Protein AF-A0A1J8RG02-F1 (afdb_monomer)

Radius of gyration: 15.43 Å; Cα contacts (8 Å, |Δi|>4): 104; chains: 1; bounding box: 36×16×50 Å

Foldseek 3Di:
DDPFDKDKDFDFKDAPADDDPVCPFDWDKDWDDDPVDIDIADTFTADPRRMGGRRDIDIGTRDPDD

Solvent-accessible surface area (backbone atoms only — not comparable to full-atom values): 4363 Å² total; per-residue (Å²): 134,88,80,67,57,67,50,79,45,76,45,52,68,50,67,78,49,89,68,59,85,90,46,76,78,40,73,46,63,55,78,52,77,55,101,88,50,76,50,66,57,73,76,42,58,45,44,96,82,28,31,36,77,62,74,40,76,48,78,47,68,56,69,78,79,132

Organism: NCBI:txid180088

Secondary structure (DSSP, 8-state):
-----EEEEEEEEE-S----GGGPSPEE--EEEETTEEEEPPPEEPPTTS-EEEEEEEEEE-PPP-

Nearest PDB structures (foldseek):
  3pyc-assembly1_A  TM=7.385E-01  e=1.750E+00  Homo sapiens
  7as6-assembly1_A  TM=6.502E-01  e=1.057E+00  Arabidopsis thaliana
  2jqz-assembly1_A  TM=6.540E-01  e=1.957E+00  Homo sapiens
  9b8k-assembly1_A  TM=7.139E-01  e=3.834E+00  Homo sapiens
  7wim-assembly2_F  TM=4.956E-01  e=6.003E+00  Arabidopsis thaliana

Structure (mmCIF, N/CA/C/O backbone):
data_AF-A0A1J8RG02-F1
#
_entry.id   AF-A0A1J8RG02-F1
#
loop_
_atom_site.group_PDB
_atom_site.id
_atom_site.type_symbol
_atom_site.label_atom_id
_atom_site.label_alt_id
_atom_site.label_comp_id
_atom_site.label_asym_id
_atom_site.label_entity_id
_atom_site.label_seq_id
_atom_site.pdbx_PDB_ins_code
_atom_site.Cartn_x
_atom_site.Cartn_y
_atom_site.Cartn_z
_atom_site.occupancy
_atom_site.B_iso_or_equiv
_atom_site.auth_seq_id
_atom_site.auth_comp_id
_atom_site.auth_asym_id
_atom_site.auth_atom_id
_atom_site.pdbx_PDB_model_num
ATOM 1 N N . MET A 1 1 ? 14.168 1.145 -29.852 1.00 42.62 1 MET A N 1
ATOM 2 C CA . MET A 1 1 ? 13.231 1.808 -28.919 1.00 42.62 1 MET A CA 1
ATOM 3 C C . MET A 1 1 ? 13.230 1.002 -27.634 1.00 42.62 1 MET A C 1
ATOM 5 O O . MET A 1 1 ? 12.866 -0.165 -27.684 1.00 42.62 1 MET A O 1
ATOM 9 N N . LEU A 1 2 ? 13.735 1.555 -26.530 1.00 50.88 2 LEU A N 1
ATOM 10 C CA . LEU A 1 2 ? 13.717 0.865 -25.237 1.00 50.88 2 LEU A CA 1
ATOM 11 C C . LEU A 1 2 ? 12.273 0.844 -24.731 1.00 50.88 2 LEU A C 1
ATOM 13 O O . LEU A 1 2 ? 11.672 1.892 -24.510 1.00 50.88 2 LEU A O 1
ATOM 17 N N . ASN A 1 3 ? 11.703 -0.353 -24.625 1.00 54.41 3 ASN A N 1
ATOM 18 C CA . ASN A 1 3 ? 10.385 -0.554 -24.047 1.00 54.41 3 ASN A CA 1
ATOM 19 C C . ASN A 1 3 ? 10.560 -0.528 -22.525 1.00 54.41 3 ASN A C 1
ATOM 21 O O . ASN A 1 3 ? 10.925 -1.534 -21.917 1.00 54.41 3 ASN A O 1
ATOM 25 N N . TYR A 1 4 ? 10.418 0.651 -21.923 1.00 68.50 4 TYR A N 1
ATOM 26 C CA . TYR A 1 4 ? 10.437 0.775 -20.472 1.00 68.50 4 TYR A CA 1
ATOM 27 C C . TYR A 1 4 ? 9.159 0.139 -19.933 1.00 68.50 4 TYR A C 1
ATOM 29 O O . TYR A 1 4 ? 8.075 0.711 -20.036 1.00 68.50 4 TYR A O 1
ATOM 37 N N . GLY A 1 5 ? 9.285 -1.086 -19.422 1.00 77.75 5 GLY A N 1
ATOM 38 C CA . GLY A 1 5 ? 8.173 -1.792 -18.800 1.00 77.75 5 GLY A CA 1
ATOM 39 C C . GLY A 1 5 ? 7.569 -0.975 -17.655 1.00 77.75 5 GLY A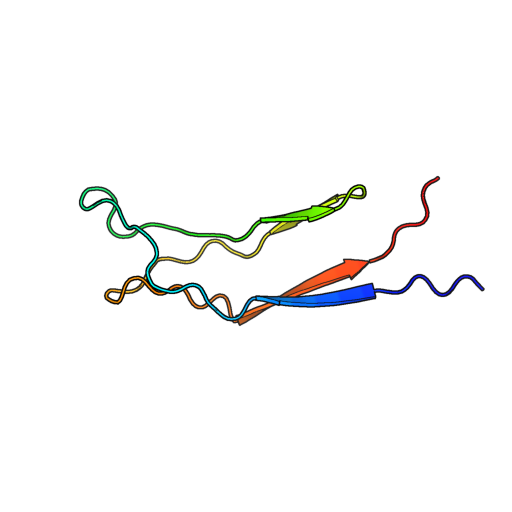 C 1
ATOM 40 O O . GLY A 1 5 ? 8.247 -0.172 -17.007 1.00 77.75 5 GLY A O 1
ATOM 41 N N . TYR A 1 6 ? 6.284 -1.184 -17.394 1.00 82.06 6 TYR A N 1
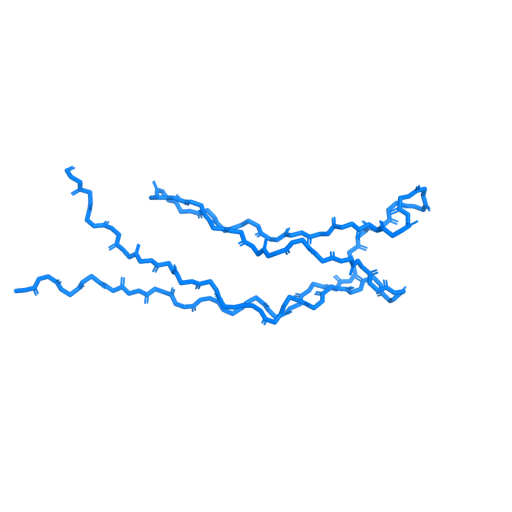ATOM 42 C CA . TYR A 1 6 ? 5.625 -0.658 -16.206 1.00 82.06 6 TYR A CA 1
ATOM 43 C C . TYR A 1 6 ? 5.033 -1.812 -15.403 1.00 82.06 6 TYR A C 1
ATOM 45 O O . TYR A 1 6 ? 4.541 -2.790 -15.965 1.00 82.06 6 TYR A O 1
ATOM 53 N N . LEU A 1 7 ? 5.094 -1.685 -14.082 1.00 87.44 7 LEU A N 1
ATOM 54 C CA . LEU A 1 7 ? 4.379 -2.542 -13.152 1.00 87.44 7 LEU A CA 1
ATOM 55 C C . LEU A 1 7 ? 3.106 -1.803 -12.730 1.00 87.44 7 LEU A C 1
ATOM 57 O O . LEU A 1 7 ? 3.163 -0.650 -12.298 1.00 87.44 7 LEU A O 1
ATOM 61 N N . SER A 1 8 ? 1.960 -2.460 -12.867 1.00 92.19 8 SER A N 1
ATOM 62 C CA . SER A 1 8 ? 0.696 -2.002 -12.295 1.00 92.19 8 SER A CA 1
ATOM 63 C C . SER A 1 8 ? 0.447 -2.801 -11.023 1.00 92.19 8 SER A C 1
ATOM 65 O O . SER A 1 8 ? 0.395 -4.029 -11.073 1.00 92.19 8 SER A O 1
ATOM 67 N N . LEU A 1 9 ? 0.364 -2.112 -9.888 1.00 93.56 9 LEU A N 1
ATOM 68 C CA . LEU A 1 9 ? 0.117 -2.727 -8.591 1.00 93.56 9 LEU A CA 1
ATOM 69 C C . LEU A 1 9 ? -1.252 -2.298 -8.080 1.00 93.56 9 LEU A C 1
ATOM 71 O O . LEU A 1 9 ? -1.466 -1.124 -7.785 1.00 93.56 9 LEU A O 1
ATOM 75 N N . GLU A 1 10 ? -2.154 -3.259 -7.946 1.00 97.00 10 GLU A N 1
ATOM 76 C CA . GLU A 1 10 ? -3.460 -3.043 -7.338 1.00 97.00 10 GLU A CA 1
ATOM 77 C C . GLU A 1 10 ? -3.366 -3.236 -5.821 1.00 97.00 10 GLU A C 1
ATOM 79 O O . GLU A 1 10 ? -3.102 -4.331 -5.321 1.00 97.00 10 GLU A O 1
ATOM 84 N N . VAL A 1 11 ? -3.567 -2.152 -5.076 1.00 96.44 11 VAL A N 1
ATOM 85 C CA . VAL A 1 11 ? -3.662 -2.170 -3.619 1.00 96.44 11 VAL A CA 1
ATOM 86 C C . VAL A 1 11 ? -5.137 -2.278 -3.255 1.00 96.44 11 VAL A C 1
ATOM 88 O O . VAL A 1 11 ? -5.872 -1.290 -3.263 1.00 96.44 11 VAL A O 1
ATOM 91 N N . ILE A 1 12 ? -5.573 -3.502 -2.962 1.00 97.06 12 ILE A N 1
ATOM 92 C CA . ILE A 1 12 ? -6.980 -3.826 -2.707 1.00 97.06 12 ILE A CA 1
ATOM 93 C C . ILE A 1 12 ? -7.359 -3.390 -1.288 1.00 97.06 12 ILE A C 1
ATOM 95 O O . ILE A 1 1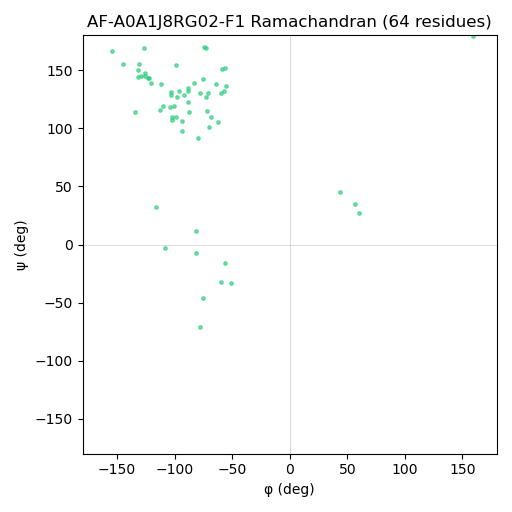2 ? -8.065 -2.397 -1.099 1.00 97.06 12 ILE A O 1
ATOM 99 N N . ASN A 1 13 ? -6.853 -4.091 -0.272 1.00 96.56 13 ASN A N 1
ATOM 100 C CA . ASN A 1 13 ? -7.189 -3.830 1.121 1.00 96.56 13 ASN A CA 1
ATOM 101 C C . ASN A 1 13 ? -6.102 -4.283 2.107 1.00 96.56 13 ASN A C 1
ATOM 103 O O . ASN A 1 13 ? -5.187 -5.033 1.774 1.00 96.56 13 ASN A O 1
ATOM 107 N N . GLY A 1 14 ? -6.239 -3.817 3.346 1.00 94.88 14 GLY A N 1
ATOM 108 C CA . GLY A 1 14 ? -5.546 -4.334 4.522 1.00 94.88 14 GLY A CA 1
ATOM 109 C C . GLY A 1 14 ? -6.573 -4.760 5.563 1.00 94.88 14 GLY A C 1
ATOM 110 O O . GLY A 1 14 ? -7.613 -4.119 5.696 1.00 94.88 14 GLY A O 1
ATOM 111 N N . THR A 1 15 ? -6.297 -5.842 6.283 1.00 95.06 15 THR A N 1
ATOM 112 C CA . THR A 1 15 ? -7.199 -6.435 7.285 1.00 95.06 15 THR A CA 1
ATOM 113 C C . THR A 1 15 ? -6.449 -6.692 8.582 1.00 95.06 15 THR A C 1
ATOM 115 O O . THR A 1 15 ? -5.238 -6.909 8.544 1.00 95.06 15 THR A O 1
ATOM 118 N N . ASN A 1 16 ? -7.161 -6.745 9.712 1.00 93.00 16 ASN A N 1
ATOM 119 C CA . ASN A 1 16 ? -6.567 -6.940 11.042 1.00 93.00 16 ASN A CA 1
ATOM 120 C C . ASN A 1 16 ? -5.508 -5.876 11.376 1.00 93.00 16 ASN A C 1
ATOM 122 O O . ASN A 1 16 ? -4.498 -6.172 12.019 1.00 93.00 16 ASN A O 1
ATOM 126 N N . LEU A 1 17 ? -5.712 -4.640 10.910 1.00 90.56 17 LEU A N 1
ATOM 127 C CA . LEU A 1 17 ? -4.773 -3.559 11.174 1.00 90.56 17 LEU A CA 1
ATOM 128 C C . LEU A 1 17 ? -4.863 -3.156 12.653 1.00 90.56 17 LEU A C 1
ATOM 130 O O . LEU A 1 17 ? -5.963 -2.936 13.163 1.00 90.56 17 LEU A O 1
ATOM 134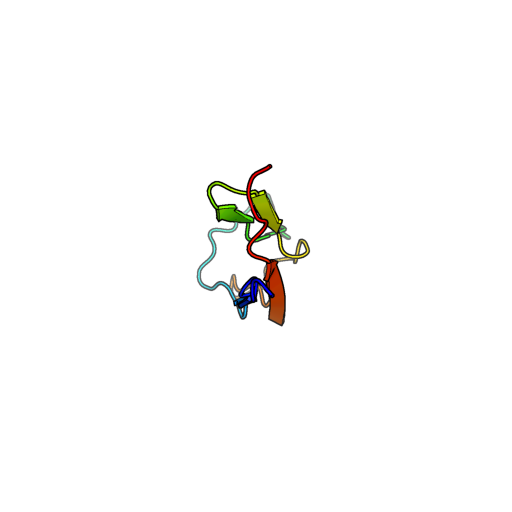 N N . PRO A 1 18 ? -3.733 -3.048 13.369 1.00 89.62 18 PRO A N 1
ATOM 135 C CA . PRO A 1 18 ? -3.755 -2.626 14.758 1.00 89.62 18 PRO A CA 1
ATOM 136 C C . PRO A 1 18 ? -4.163 -1.152 14.826 1.00 89.62 18 PRO A C 1
ATOM 138 O O . PRO A 1 18 ? -3.401 -0.267 14.436 1.00 89.62 18 PRO A O 1
ATOM 141 N N . VAL A 1 19 ? -5.370 -0.889 15.327 1.00 84.12 19 VAL A N 1
ATOM 142 C CA . VAL A 1 19 ? -5.853 0.459 15.637 1.00 84.12 19 VAL A CA 1
ATOM 143 C C . VAL A 1 19 ? -5.681 0.676 17.140 1.00 84.12 19 VAL A C 1
ATOM 145 O O . VAL A 1 19 ? -6.382 0.039 17.927 1.00 84.12 19 VAL A O 1
ATOM 148 N N . PRO A 1 20 ? -4.744 1.535 17.580 1.00 78.88 20 PRO A N 1
ATOM 149 C CA . PRO A 1 20 ? -4.651 1.904 18.985 1.00 78.88 20 PRO A CA 1
ATOM 150 C C . PRO A 1 20 ? -5.973 2.543 19.421 1.00 78.88 20 PRO A C 1
ATOM 152 O O . PRO A 1 20 ? -6.456 3.456 18.751 1.00 78.88 20 PRO A O 1
ATOM 155 N N . SER A 1 21 ? -6.541 2.085 20.538 1.00 70.56 21 SER A N 1
ATOM 156 C CA . SER A 1 21 ? -7.868 2.487 21.039 1.00 70.56 21 SER A CA 1
ATOM 157 C C . SER A 1 21 ? -8.061 4.007 21.130 1.00 70.56 21 SER A C 1
ATOM 159 O O . SER A 1 21 ? -9.147 4.515 20.863 1.00 70.56 21 SER A O 1
ATOM 161 N N . GLU A 1 22 ? -6.994 4.745 21.431 1.00 72.50 22 GLU A N 1
ATOM 162 C CA . GLU A 1 22 ? -6.997 6.207 21.573 1.00 72.50 22 GLU A CA 1
ATOM 163 C C . GLU A 1 22 ? -6.923 6.977 20.242 1.00 72.50 22 GLU A C 1
ATOM 165 O O . GLU A 1 22 ? -7.048 8.200 20.229 1.00 72.50 22 GLU A O 1
ATOM 170 N N . ARG A 1 23 ? -6.709 6.296 19.109 1.00 69.56 23 ARG A N 1
ATOM 171 C CA . ARG A 1 23 ? -6.545 6.921 17.784 1.00 69.56 23 ARG A CA 1
ATOM 172 C C . ARG A 1 23 ? -7.650 6.546 16.807 1.00 69.56 23 ARG A C 1
ATOM 174 O O . ARG A 1 23 ? -7.401 6.464 15.610 1.00 69.56 23 ARG A O 1
ATOM 181 N N . THR A 1 24 ? -8.864 6.319 17.296 1.00 77.06 24 THR A N 1
ATOM 182 C CA . THR A 1 24 ? -10.010 6.016 16.433 1.00 77.06 24 THR A CA 1
ATOM 183 C C . THR A 1 24 ? -10.695 7.322 15.992 1.00 77.06 24 THR A C 1
ATOM 185 O O . THR A 1 24 ? -11.119 8.080 16.865 1.00 77.06 24 THR A O 1
ATOM 188 N N . PRO A 1 25 ? -10.835 7.609 14.679 1.00 80.19 25 PRO A N 1
ATOM 189 C CA . PRO A 1 25 ? -10.424 6.787 13.536 1.00 80.19 25 PRO A CA 1
ATOM 190 C C . PRO A 1 25 ? -8.938 6.957 13.164 1.00 80.19 25 PRO A C 1
ATOM 192 O O . PRO A 1 25 ? -8.416 8.071 13.122 1.00 80.19 25 PRO A O 1
ATOM 195 N N . ALA A 1 26 ? -8.272 5.846 12.830 1.00 89.12 26 ALA A N 1
ATOM 196 C CA . ALA A 1 26 ? -6.870 5.834 12.411 1.00 89.12 26 ALA A CA 1
ATOM 197 C C . ALA A 1 26 ? -6.760 5.841 10.881 1.00 89.12 26 ALA A C 1
ATOM 199 O O . ALA A 1 26 ? -7.433 5.066 10.200 1.00 89.12 26 ALA A O 1
ATOM 200 N N . GLY A 1 27 ? -5.907 6.714 10.343 1.00 92.88 27 GLY A N 1
ATOM 201 C CA . GLY A 1 27 ? -5.594 6.774 8.917 1.00 92.88 27 GLY A CA 1
ATOM 202 C C . GLY A 1 27 ? -4.429 5.859 8.546 1.00 92.88 27 GLY A C 1
ATOM 203 O O . GLY A 1 27 ? -3.394 5.871 9.211 1.00 92.88 27 GLY A O 1
ATOM 204 N N . PHE A 1 28 ? -4.583 5.111 7.457 1.00 94.69 28 PHE A N 1
ATOM 205 C CA . PHE A 1 28 ? -3.578 4.205 6.911 1.00 94.69 28 PHE A CA 1
ATOM 206 C C . PHE A 1 28 ? -3.297 4.520 5.444 1.00 94.69 28 PHE A C 1
ATOM 208 O O . PHE A 1 28 ? -4.184 4.904 4.681 1.00 94.69 28 PHE A O 1
ATOM 215 N N . TYR A 1 29 ? -2.054 4.299 5.038 1.00 96.50 29 TYR A N 1
ATOM 216 C CA . TYR A 1 29 ? -1.610 4.344 3.652 1.00 96.50 29 TYR A CA 1
ATOM 217 C C . TYR A 1 29 ? -0.525 3.289 3.446 1.00 96.50 29 TYR A C 1
ATOM 219 O O . TYR A 1 2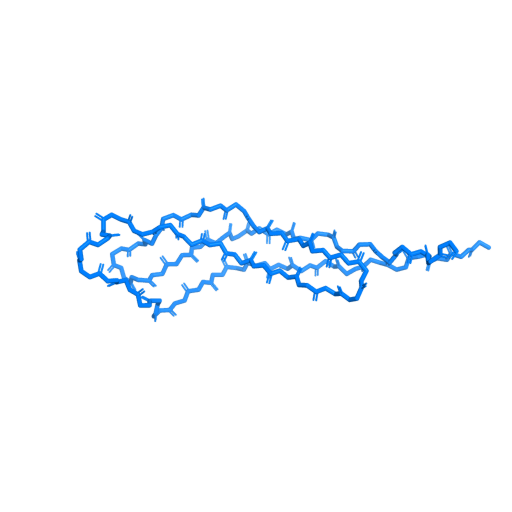9 ? 0.148 2.891 4.400 1.00 96.50 29 TYR A O 1
ATOM 227 N N . VAL A 1 30 ? -0.367 2.828 2.211 1.00 96.31 30 VAL A N 1
ATOM 228 C CA . VAL A 1 30 ? 0.685 1.883 1.833 1.00 96.31 30 VAL A CA 1
ATOM 229 C C . VAL A 1 30 ? 1.776 2.651 1.107 1.00 96.31 30 VAL A C 1
ATOM 231 O O . VAL A 1 30 ? 1.475 3.412 0.192 1.00 96.31 30 VAL A O 1
ATOM 234 N N . ILE A 1 31 ? 3.034 2.444 1.504 1.00 95.38 31 ILE A N 1
ATOM 235 C CA . ILE A 1 31 ? 4.208 2.906 0.756 1.00 95.38 31 ILE A CA 1
ATOM 236 C C . ILE A 1 31 ? 4.806 1.713 0.025 1.00 95.38 31 ILE A C 1
ATOM 238 O O . ILE A 1 31 ? 5.131 0.695 0.636 1.00 95.38 31 ILE A O 1
ATOM 242 N N . VAL A 1 32 ? 5.022 1.873 -1.274 1.00 92.44 32 VAL A N 1
ATOM 243 C CA . VAL A 1 32 ? 5.763 0.936 -2.112 1.00 92.44 32 VAL A CA 1
ATOM 244 C C . VAL A 1 32 ? 7.070 1.601 -2.503 1.00 92.44 32 VAL A C 1
ATOM 246 O O . VAL A 1 32 ? 7.074 2.657 -3.130 1.00 92.44 32 VAL A O 1
ATOM 249 N N . SER A 1 33 ? 8.184 0.990 -2.108 1.00 91.31 33 SER A N 1
ATOM 250 C CA . SER A 1 33 ? 9.528 1.494 -2.391 1.00 91.31 33 SER A CA 1
ATOM 251 C C . SER A 1 33 ? 10.258 0.576 -3.360 1.00 91.31 33 SER A C 1
ATOM 253 O O . SER A 1 33 ? 10.224 -0.645 -3.220 1.00 91.31 33 SER A O 1
ATOM 255 N N . THR A 1 34 ? 10.967 1.177 -4.306 1.00 84.94 34 THR A N 1
ATOM 256 C CA . THR A 1 34 ? 11.944 0.507 -5.171 1.00 84.94 34 THR A CA 1
ATOM 257 C C . THR A 1 34 ? 13.271 1.265 -5.086 1.00 84.94 34 THR A C 1
ATOM 259 O O .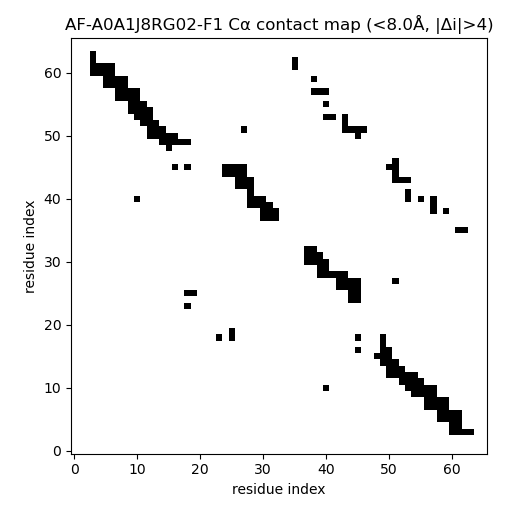 THR A 1 34 ? 13.283 2.404 -4.612 1.00 84.94 34 THR A O 1
ATOM 262 N N . PRO A 1 35 ? 14.381 0.718 -5.609 1.00 85.50 35 PRO A N 1
ATOM 263 C CA . PRO A 1 35 ? 15.626 1.479 -5.740 1.00 85.50 35 PRO A CA 1
ATOM 264 C C . PRO A 1 35 ? 15.497 2.790 -6.540 1.00 85.50 35 PRO A C 1
ATOM 266 O O . PRO A 1 35 ? 16.382 3.634 -6.463 1.00 85.50 35 PRO A O 1
ATOM 269 N N . HIS A 1 36 ? 14.415 2.969 -7.306 1.00 81.12 36 HIS A N 1
ATOM 270 C CA . HIS A 1 36 ? 14.221 4.095 -8.225 1.00 81.12 36 HIS A CA 1
ATOM 271 C C . HIS A 1 36 ? 13.172 5.111 -7.759 1.00 81.12 36 HIS A C 1
ATOM 273 O O . HIS A 1 36 ? 12.943 6.101 -8.450 1.00 81.12 36 HIS A O 1
ATOM 279 N N . GLY A 1 37 ? 12.502 4.878 -6.630 1.00 85.38 37 GLY A N 1
ATOM 280 C CA . GLY A 1 37 ? 11.462 5.787 -6.156 1.00 85.38 37 GLY A CA 1
ATOM 281 C C . GLY A 1 37 ? 10.480 5.154 -5.185 1.00 85.38 37 GLY A C 1
ATOM 282 O O . GLY A 1 37 ? 10.563 3.964 -4.863 1.00 85.38 37 GLY A O 1
ATOM 283 N N . GLN A 1 38 ? 9.541 5.982 -4.736 1.00 92.19 38 GLN A N 1
ATOM 284 C CA . GLN A 1 38 ? 8.467 5.607 -3.829 1.00 92.19 38 GLN A CA 1
ATOM 285 C C . GLN A 1 38 ? 7.120 6.056 -4.380 1.00 92.19 38 GLN A C 1
ATOM 287 O O . GLN A 1 38 ? 7.001 7.122 -4.984 1.00 92.19 38 GLN A O 1
ATOM 292 N N . TRP A 1 39 ? 6.110 5.236 -4.128 1.00 92.81 39 TRP A N 1
ATOM 293 C CA . TRP A 1 39 ? 4.717 5.509 -4.443 1.00 92.81 39 TRP A CA 1
ATOM 294 C C . TRP A 1 39 ? 3.890 5.209 -3.209 1.00 92.81 39 TRP A C 1
ATOM 296 O O . TRP A 1 39 ? 4.191 4.270 -2.469 1.00 92.81 39 TRP A O 1
ATOM 306 N N . ASN A 1 40 ? 2.847 5.992 -2.989 1.00 95.38 40 ASN A N 1
ATOM 307 C CA . ASN A 1 40 ? 1.938 5.782 -1.884 1.00 95.38 40 ASN A CA 1
ATOM 308 C C . ASN A 1 40 ? 0.496 5.825 -2.356 1.00 95.38 40 ASN A C 1
ATOM 310 O O . ASN A 1 40 ? 0.166 6.546 -3.294 1.00 95.38 40 ASN A O 1
ATOM 314 N N . THR A 1 41 ? -0.353 5.083 -1.661 1.00 96.75 41 THR A N 1
ATOM 315 C CA . THR A 1 41 ? -1.800 5.230 -1.796 1.00 96.75 41 THR A CA 1
ATOM 316 C C . THR A 1 41 ? -2.276 6.524 -1.139 1.00 96.75 41 THR A C 1
ATOM 318 O O . THR A 1 41 ? -1.560 7.142 -0.336 1.00 96.75 41 THR A O 1
ATOM 321 N N . ALA A 1 42 ? -3.532 6.886 -1.384 1.00 96.50 42 ALA A N 1
ATOM 322 C CA . ALA A 1 42 ? -4.239 7.825 -0.527 1.00 96.50 42 ALA A CA 1
ATOM 323 C C . ALA A 1 42 ? -4.301 7.310 0.925 1.00 96.50 42 ALA A C 1
ATOM 325 O O . ALA A 1 42 ? -4.337 6.100 1.190 1.00 96.50 42 ALA A O 1
ATOM 326 N N . VAL A 1 43 ? -4.354 8.245 1.875 1.00 96.25 43 VAL A N 1
ATOM 327 C CA . VAL A 1 43 ? -4.667 7.923 3.269 1.00 96.25 43 VAL A CA 1
ATOM 328 C C . VAL A 1 43 ? -6.154 7.595 3.360 1.00 96.25 43 VAL A C 1
ATOM 330 O O . VAL A 1 43 ? -6.994 8.396 2.948 1.00 96.25 43 VAL A O 1
ATOM 333 N N . LYS A 1 44 ? -6.486 6.433 3.922 1.00 95.50 44 LYS A N 1
ATOM 334 C CA . LYS A 1 44 ? -7.865 6.014 4.187 1.00 95.50 44 LYS A CA 1
ATOM 335 C C . LYS A 1 44 ? -8.045 5.630 5.646 1.00 95.50 44 LYS A C 1
ATOM 337 O O . LYS A 1 44 ? -7.130 5.111 6.278 1.00 95.50 44 LYS A O 1
ATOM 342 N N . LEU A 1 45 ? -9.225 5.920 6.183 1.00 92.94 45 LE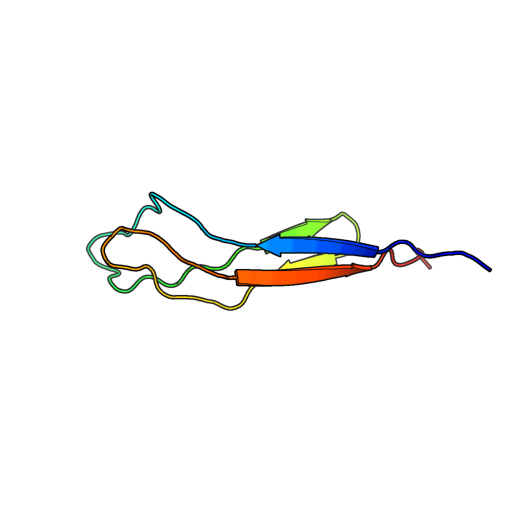U A N 1
ATOM 343 C CA . LEU A 1 45 ? -9.564 5.591 7.562 1.00 92.94 45 LEU A CA 1
ATOM 344 C C . LEU A 1 45 ? -9.858 4.095 7.694 1.00 92.94 45 LEU A C 1
ATOM 346 O O . LEU A 1 45 ? -10.479 3.506 6.807 1.00 92.94 45 LEU A O 1
ATOM 350 N N . ALA A 1 46 ? -9.436 3.507 8.810 1.00 91.31 46 ALA A N 1
ATOM 351 C CA . ALA A 1 46 ? -9.857 2.166 9.185 1.00 91.31 46 ALA A CA 1
ATOM 352 C C . ALA A 1 46 ? -11.360 2.112 9.454 1.00 91.31 46 ALA A C 1
ATOM 354 O O . ALA A 1 46 ? -11.937 2.994 10.097 1.00 91.31 46 ALA A O 1
ATOM 355 N N . MET A 1 47 ? -11.974 1.044 8.962 1.00 90.25 47 MET A N 1
ATOM 356 C CA . MET A 1 47 ? -13.331 0.649 9.300 1.00 90.25 47 MET A CA 1
ATOM 357 C C . MET A 1 47 ? -13.397 0.039 10.706 1.00 90.25 47 MET A C 1
ATOM 359 O O . MET A 1 47 ? -12.380 -0.269 11.329 1.00 90.25 47 MET A O 1
ATOM 363 N N . ILE A 1 48 ? -14.624 -0.164 11.196 1.00 87.69 48 ILE A N 1
ATOM 364 C CA . ILE A 1 48 ? -14.902 -0.766 12.512 1.00 87.69 48 ILE A CA 1
ATOM 365 C C . ILE A 1 48 ? -14.327 -2.187 12.618 1.00 87.69 48 ILE A C 1
ATOM 367 O O . ILE A 1 48 ? -13.883 -2.587 13.686 1.00 87.69 48 ILE A O 1
ATOM 371 N N . ASP A 1 49 ? -14.287 -2.934 11.514 1.00 90.50 49 ASP A N 1
ATOM 372 C CA . ASP A 1 49 ? -13.698 -4.279 11.438 1.00 90.50 49 ASP A CA 1
ATOM 373 C C . ASP A 1 49 ? -12.163 -4.271 11.285 1.00 90.50 49 ASP A C 1
ATOM 375 O O . ASP A 1 49 ? -11.552 -5.297 10.991 1.00 90.50 49 ASP A O 1
ATOM 379 N N . HIS A 1 50 ? -11.535 -3.106 11.470 1.00 89.38 50 HIS A N 1
ATOM 380 C CA . HIS A 1 50 ? -10.099 -2.884 11.319 1.00 89.38 50 HIS A CA 1
ATOM 381 C C . HIS A 1 50 ? -9.574 -3.187 9.905 1.00 89.38 50 HIS A C 1
ATOM 383 O O . HIS A 1 50 ? -8.396 -3.530 9.726 1.00 89.38 50 HIS A O 1
ATOM 389 N N . SER A 1 51 ? -10.437 -3.053 8.892 1.00 93.56 51 SER A N 1
ATOM 390 C CA . SER A 1 51 ? -10.055 -3.102 7.484 1.00 93.56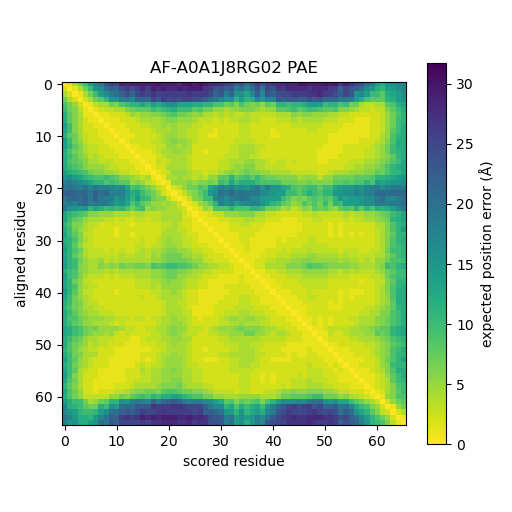 51 SER A CA 1
ATOM 391 C C . SER A 1 51 ? -9.893 -1.708 6.874 1.00 93.56 51 SER A C 1
ATOM 393 O O . SER A 1 51 ? -10.490 -0.727 7.323 1.00 93.56 51 SER A O 1
ATOM 395 N N . VAL A 1 52 ? -9.072 -1.607 5.828 1.00 95.62 52 VAL A N 1
ATOM 396 C CA . VAL A 1 52 ? -8.919 -0.392 5.014 1.00 95.62 52 VAL A CA 1
ATOM 397 C C . VAL A 1 52 ? -8.953 -0.793 3.537 1.00 95.62 52 VAL A C 1
ATOM 399 O O . VAL A 1 52 ? -8.040 -1.491 3.094 1.00 95.62 52 VAL A O 1
ATOM 402 N N . PRO A 1 53 ? -9.967 -0.383 2.752 1.00 95.81 53 PRO A N 1
ATOM 403 C CA . PRO A 1 53 ? -10.024 -0.680 1.325 1.00 95.81 53 PRO A CA 1
ATOM 404 C C . PRO A 1 53 ? -9.426 0.469 0.514 1.00 95.81 53 PRO A C 1
ATOM 406 O O . PRO A 1 53 ? -10.055 1.518 0.345 1.00 95.81 53 PRO A O 1
ATOM 409 N N . TRP A 1 54 ? -8.230 0.289 -0.036 1.00 97.38 54 TRP A N 1
ATOM 410 C CA . TRP A 1 54 ? -7.647 1.279 -0.944 1.00 97.38 54 TRP A CA 1
ATOM 411 C C . TRP A 1 54 ? -8.295 1.222 -2.321 1.00 97.38 54 TRP A C 1
ATOM 413 O O . TRP A 1 54 ? -8.729 2.271 -2.801 1.00 97.38 54 TRP A O 1
ATOM 423 N N . ASN A 1 55 ? -8.467 0.028 -2.891 1.00 96.44 55 ASN A N 1
ATOM 424 C CA . ASN A 1 55 ? -8.950 -0.168 -4.263 1.00 96.44 55 ASN A CA 1
ATOM 425 C C . ASN A 1 55 ? -8.263 0.805 -5.238 1.00 96.44 55 ASN A C 1
ATOM 427 O O . ASN A 1 55 ? -8.914 1.496 -6.022 1.00 96.44 55 ASN A O 1
ATOM 431 N N . GLU A 1 56 ? -6.944 0.929 -5.096 1.00 96.62 56 GLU A N 1
ATOM 432 C CA . GLU A 1 56 ? -6.130 1.920 -5.793 1.00 96.62 56 GLU A CA 1
ATOM 433 C C . GLU A 1 56 ? -5.071 1.213 -6.633 1.00 96.62 56 GLU A C 1
ATOM 435 O O . GLU A 1 56 ? -4.466 0.239 -6.194 1.00 96.62 56 GLU A O 1
ATOM 440 N N . THR A 1 57 ? -4.833 1.704 -7.848 1.00 96.12 57 THR A N 1
ATOM 441 C CA . THR A 1 57 ? -3.778 1.180 -8.719 1.00 96.12 57 THR A CA 1
ATOM 442 C C . THR A 1 57 ? -2.592 2.132 -8.740 1.00 96.12 57 THR A C 1
ATOM 444 O O . THR A 1 57 ? -2.704 3.265 -9.208 1.00 96.12 57 THR A O 1
ATOM 447 N N . LEU A 1 58 ? -1.434 1.650 -8.297 1.00 93.44 58 LEU A N 1
ATOM 448 C CA . LEU A 1 58 ? -0.165 2.359 -8.408 1.00 93.44 58 LEU A CA 1
ATOM 449 C C . LEU A 1 58 ? 0.540 1.948 -9.705 1.00 93.44 58 LEU A C 1
ATOM 451 O O . LEU A 1 58 ? 0.717 0.761 -9.986 1.00 93.44 58 LEU A O 1
ATOM 455 N N . ILE A 1 59 ? 0.956 2.934 -10.503 1.00 91.12 59 ILE A N 1
ATOM 456 C CA . ILE A 1 59 ? 1.711 2.711 -11.742 1.00 91.12 59 ILE A CA 1
ATOM 457 C C . ILE A 1 59 ? 3.184 3.020 -11.497 1.00 91.12 59 ILE A C 1
ATOM 459 O O . ILE A 1 59 ? 3.582 4.179 -11.365 1.00 91.12 59 ILE A O 1
ATOM 463 N N . ILE A 1 60 ? 4.002 1.973 -11.490 1.00 88.31 60 ILE A N 1
ATOM 464 C CA . ILE A 1 60 ? 5.446 2.053 -11.289 1.00 88.31 60 ILE A CA 1
ATOM 465 C C . ILE A 1 60 ? 6.108 1.918 -12.656 1.00 88.31 60 ILE A C 1
ATOM 467 O O . ILE A 1 60 ? 6.117 0.848 -13.265 1.00 88.31 60 ILE A O 1
ATOM 471 N N . ARG A 1 61 ? 6.644 3.024 -13.168 1.00 80.44 61 ARG A N 1
ATOM 472 C CA . ARG A 1 61 ? 7.362 3.042 -14.448 1.00 80.44 61 ARG A CA 1
ATOM 473 C C . ARG A 1 61 ? 8.832 2.729 -14.209 1.00 80.44 61 ARG A C 1
ATOM 475 O O . ARG A 1 61 ? 9.447 3.365 -13.350 1.00 80.44 61 ARG A O 1
ATOM 482 N N . ALA A 1 62 ? 9.404 1.818 -14.996 1.00 67.62 62 ALA A N 1
ATOM 483 C CA . ALA A 1 62 ? 10.851 1.680 -15.063 1.00 67.62 62 ALA A CA 1
ATOM 484 C C . ALA A 1 62 ? 11.424 2.994 -15.611 1.00 67.62 62 ALA A C 1
ATOM 486 O O . ALA A 1 62 ? 11.273 3.295 -16.793 1.00 67.62 62 ALA A O 1
ATOM 487 N N . HIS A 1 63 ? 12.035 3.808 -14.754 1.00 63.66 63 HIS A N 1
ATOM 488 C CA . HIS A 1 63 ? 12.863 4.893 -15.256 1.00 63.66 63 HIS A CA 1
ATOM 489 C C . HIS A 1 63 ? 14.200 4.286 -15.694 1.00 63.66 63 HIS A C 1
ATOM 491 O O . HIS A 1 63 ? 14.798 3.542 -14.911 1.00 63.66 63 HIS A O 1
ATOM 497 N N . PRO A 1 64 ? 14.692 4.576 -16.912 1.00 51.31 64 PRO A N 1
ATOM 498 C CA . PRO A 1 64 ? 16.117 4.436 -17.158 1.00 51.31 64 PRO A CA 1
ATOM 499 C C . PRO A 1 64 ? 16.840 5.323 -16.147 1.00 51.31 64 PRO A C 1
ATOM 501 O O . PRO A 1 64 ? 16.476 6.486 -15.969 1.00 51.31 64 PRO A O 1
ATOM 504 N N . PHE A 1 65 ? 17.848 4.777 -15.481 1.00 46.56 65 PHE A N 1
ATOM 505 C CA . PHE A 1 65 ? 18.841 5.615 -14.822 1.00 46.56 65 PHE A CA 1
ATOM 506 C C . PHE A 1 65 ? 19.438 6.581 -15.869 1.00 46.56 65 PHE A C 1
ATOM 508 O O . PHE A 1 65 ? 19.694 6.128 -16.991 1.00 46.56 65 PHE A O 1
ATOM 515 N N . PRO A 1 66 ? 19.623 7.878 -15.556 1.00 52.09 66 PRO A N 1
ATOM 516 C CA . PRO A 1 66 ? 20.560 8.710 -16.301 1.00 52.09 66 PRO A CA 1
ATOM 517 C C . PRO A 1 66 ? 22.002 8.219 -16.112 1.00 52.09 66 PRO A C 1
ATOM 519 O O . PRO A 1 66 ? 22.301 7.639 -15.040 1.00 52.09 66 PRO A O 1
#

pLDDT: mean 85.33, std 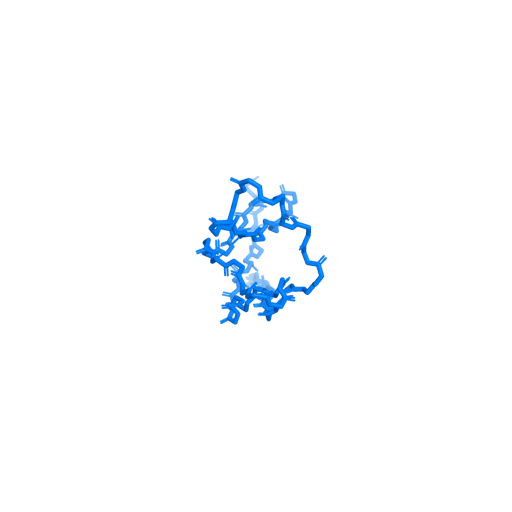14.01, range [42.62, 97.38]

Mean predicted aligned error: 6.62 Å

Sequence (66 aa):
MLNYGYLSLEVINGTNLPVPSERTPAGFYVIVSTPHGQWNTAVKLAMIDHSVPWNETLIIRAHPFP